Protein AF-F3FTV2-F1 (afdb_monomer_lite)

pLDDT: mean 94.84, std 5.07, range [67.56, 98.0]

Radius of gyration: 12.8 Å; chains: 1; bounding box: 30×17×34 Å

Foldseek 3Di:
DQCPDPVSVCVVPPPQFDDKDKDKDADPPDPVRIDIDMDTDHDD

Sequence (44 aa):
GWLLSPGHCANLMNPDFRELGAAYAMDPKSDAGIYWTAMFGTQQ

Secondary structure (DSSP, 8-state):
-GGGSHHHHHHHH-TT--EEEEEEEE-TTSTTSEEEEEEEE---

Structure (mmCIF, N/CA/C/O backbone):
data_AF-F3FTV2-F1
#
_entry.id   AF-F3FTV2-F1
#
loop_
_atom_site.group_PDB
_atom_site.id
_atom_site.type_symbol
_atom_site.label_atom_id
_atom_site.label_alt_id
_atom_site.label_comp_id
_atom_site.label_asym_id
_atom_site.label_entity_id
_atom_site.label_seq_id
_atom_site.pdbx_PDB_ins_code
_atom_site.Cartn_x
_atom_site.Cartn_y
_atom_site.Cartn_z
_atom_site.occupancy
_atom_site.B_iso_or_equiv
_atom_site.auth_seq_id
_atom_site.auth_comp_id
_atom_site.auth_asym_id
_atom_site.auth_atom_id
_atom_site.pdbx_PDB_model_num
ATOM 1 N N . GLY A 1 1 ? -1.754 -4.308 -9.755 1.00 89.56 1 GLY A N 1
ATOM 2 C CA . GLY A 1 1 ? -1.665 -3.403 -8.586 1.00 89.56 1 GLY A CA 1
ATOM 3 C C . GLY A 1 1 ? -2.288 -4.054 -7.363 1.00 89.56 1 GLY A C 1
ATOM 4 O O . GLY A 1 1 ? -2.807 -5.156 -7.495 1.00 89.56 1 GLY A O 1
ATOM 5 N N . TRP A 1 2 ? -2.247 -3.404 -6.195 1.00 94.81 2 TRP A N 1
ATOM 6 C CA . TRP A 1 2 ? -2.641 -4.011 -4.909 1.00 94.81 2 TRP A CA 1
ATOM 7 C C . TRP A 1 2 ? -4.083 -4.539 -4.868 1.00 94.81 2 TRP A C 1
ATOM 9 O O . TRP A 1 2 ? -4.290 -5.661 -4.427 1.00 94.81 2 TRP A O 1
ATOM 19 N N . LEU A 1 3 ? -5.054 -3.814 -5.437 1.00 96.44 3 LEU A N 1
ATOM 20 C CA . LEU A 1 3 ? -6.456 -4.265 -5.501 1.00 96.44 3 LEU A CA 1
ATOM 21 C C . LEU A 1 3 ? -6.670 -5.550 -6.320 1.00 96.44 3 LEU A C 1
ATOM 23 O O . LEU A 1 3 ? -7.600 -6.299 -6.052 1.00 96.44 3 LEU A O 1
ATOM 27 N N . LEU A 1 4 ? -5.808 -5.822 -7.306 1.00 97.56 4 LEU A N 1
ATOM 28 C CA . LEU A 1 4 ? -5.901 -7.014 -8.161 1.00 97.56 4 LEU A CA 1
ATOM 29 C C . LEU A 1 4 ? -5.116 -8.211 -7.606 1.00 97.56 4 LEU A C 1
ATOM 31 O O . LEU A 1 4 ? -5.148 -9.290 -8.190 1.00 97.56 4 LEU A O 1
ATOM 35 N N . SER A 1 5 ? -4.382 -8.032 -6.506 1.00 97.25 5 SER A N 1
ATOM 36 C CA . SER A 1 5 ? -3.643 -9.107 -5.851 1.00 97.25 5 SER A CA 1
ATOM 37 C C . SER A 1 5 ? -4.416 -9.564 -4.613 1.00 97.25 5 SER A C 1
ATOM 39 O O . SER A 1 5 ? -4.571 -8.758 -3.698 1.00 97.25 5 SER A O 1
ATOM 41 N N . PRO A 1 6 ? -4.870 -10.830 -4.532 1.00 97.31 6 PRO A N 1
ATOM 42 C CA . PRO A 1 6 ? -5.719 -11.288 -3.430 1.00 97.31 6 PRO A CA 1
ATOM 43 C C . PRO A 1 6 ? -5.143 -11.011 -2.034 1.00 97.31 6 PRO A C 1
ATOM 45 O O . PRO A 1 6 ? -5.853 -10.503 -1.172 1.00 97.31 6 PRO A O 1
ATOM 48 N N . GLY A 1 7 ? -3.846 -11.265 -1.824 1.00 97.25 7 GLY 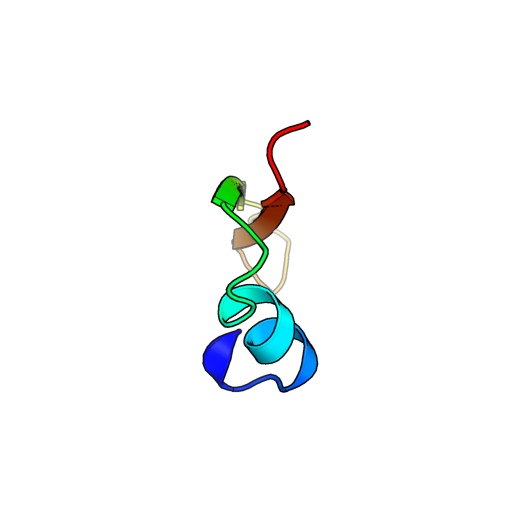A N 1
ATOM 49 C CA . GLY A 1 7 ? -3.196 -11.030 -0.529 1.00 97.25 7 GLY A CA 1
ATOM 50 C C . GLY A 1 7 ? -3.082 -9.548 -0.161 1.00 97.25 7 GLY A C 1
ATOM 51 O O . GLY A 1 7 ? -3.383 -9.162 0.964 1.00 97.25 7 GLY A O 1
ATOM 52 N N . HIS A 1 8 ? -2.708 -8.692 -1.115 1.00 97.50 8 HIS A N 1
ATOM 53 C CA . HIS A 1 8 ? -2.625 -7.251 -0.860 1.00 97.50 8 HIS A CA 1
ATOM 54 C C . HIS A 1 8 ? -4.013 -6.623 -0.673 1.00 97.50 8 HIS A C 1
ATOM 56 O O . HIS A 1 8 ? -4.185 -5.768 0.193 1.00 97.50 8 HIS A O 1
ATOM 62 N N . CYS A 1 9 ? -5.004 -7.059 -1.455 1.00 97.94 9 CYS A N 1
ATOM 63 C CA . 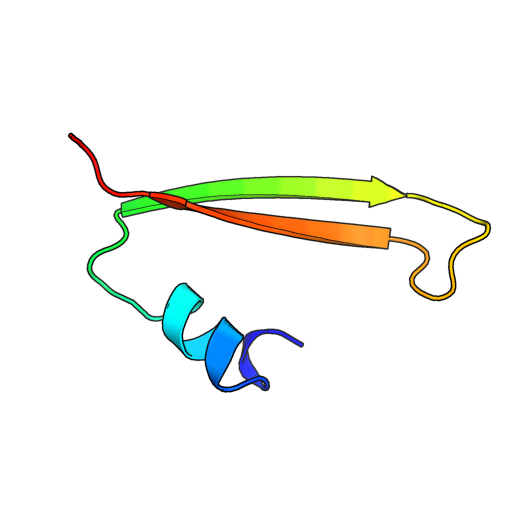CYS A 1 9 ? -6.385 -6.604 -1.339 1.00 97.94 9 CYS A CA 1
ATOM 64 C C . CYS A 1 9 ? -6.969 -6.957 0.034 1.00 97.94 9 CYS A C 1
ATOM 66 O O . CYS A 1 9 ? -7.591 -6.105 0.660 1.00 97.94 9 CYS A O 1
ATOM 68 N N . ALA A 1 10 ? -6.692 -8.160 0.552 1.00 97.88 10 ALA A N 1
ATOM 69 C CA . ALA A 1 10 ? -7.112 -8.554 1.895 1.00 97.88 10 ALA A CA 1
ATOM 70 C C . ALA A 1 10 ? -6.564 -7.611 2.981 1.00 97.88 10 ALA A C 1
ATOM 72 O O . ALA A 1 10 ? -7.326 -7.190 3.844 1.00 97.88 10 ALA A O 1
ATOM 73 N N . ASN A 1 11 ? -5.286 -7.217 2.909 1.00 96.50 11 ASN A N 1
ATOM 74 C CA . ASN A 1 11 ? -4.716 -6.247 3.853 1.00 96.50 11 ASN A CA 1
ATOM 75 C C . ASN A 1 11 ? -5.364 -4.860 3.717 1.00 96.50 11 ASN A C 1
ATOM 77 O O . ASN A 1 11 ? -5.710 -4.249 4.722 1.00 96.50 11 ASN A O 1
ATOM 81 N N . LEU A 1 12 ? -5.558 -4.381 2.482 1.00 96.94 12 LEU A N 1
ATOM 82 C CA . LEU A 1 12 ? -6.133 -3.059 2.208 1.00 96.94 12 LEU A CA 1
ATOM 83 C C . LEU A 1 12 ? -7.603 -2.943 2.641 1.00 96.94 12 LEU A C 1
ATOM 85 O O . LEU A 1 12 ? -8.033 -1.877 3.069 1.00 96.94 12 LEU A O 1
ATOM 89 N N . MET A 1 13 ? -8.369 -4.024 2.501 1.00 97.38 13 MET A N 1
ATOM 90 C CA . MET A 1 13 ? -9.804 -4.055 2.791 1.00 97.38 13 MET A CA 1
ATOM 91 C C . MET A 1 13 ? -10.118 -4.521 4.217 1.00 97.38 13 MET A C 1
ATOM 93 O O . MET A 1 13 ? -11.293 -4.594 4.573 1.00 97.38 13 MET A O 1
ATOM 97 N N . ASN A 1 14 ? -9.107 -4.858 5.025 1.00 97.50 14 ASN A N 1
ATOM 98 C CA . ASN A 1 14 ? -9.328 -5.323 6.388 1.00 97.50 14 ASN A CA 1
ATOM 99 C C . ASN A 1 14 ? -9.838 -4.164 7.277 1.00 97.50 14 ASN A C 1
ATOM 101 O O . ASN A 1 14 ? -9.090 -3.212 7.510 1.00 97.50 14 ASN A O 1
ATOM 105 N N . PRO A 1 15 ? -11.078 -4.239 7.805 1.00 96.69 15 PRO A N 1
ATOM 106 C CA . PRO A 1 15 ? -11.664 -3.174 8.619 1.00 96.69 15 PRO A CA 1
ATOM 107 C C . PRO A 1 15 ? -11.053 -3.047 10.026 1.00 96.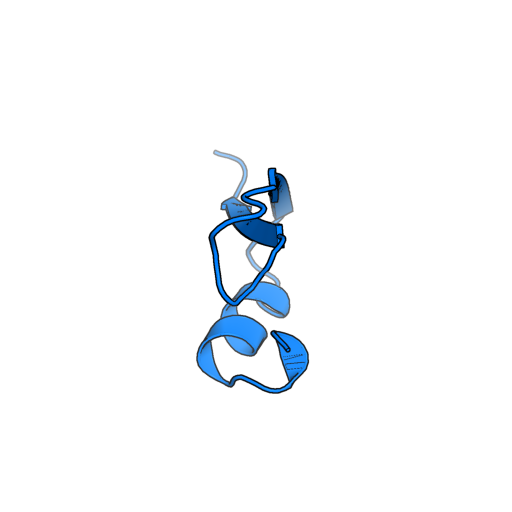69 15 PRO A C 1
ATOM 109 O O . PRO A 1 15 ? -11.354 -2.075 10.728 1.00 96.69 15 PRO A O 1
ATOM 112 N N . ASP A 1 16 ? -10.233 -4.010 10.458 1.00 96.94 16 ASP A N 1
ATOM 113 C CA . ASP A 1 16 ? -9.583 -3.993 11.771 1.00 96.94 16 ASP A CA 1
ATOM 114 C C . ASP A 1 16 ? -8.444 -2.973 11.824 1.00 96.94 16 ASP A C 1
ATOM 116 O O . ASP A 1 16 ? -8.201 -2.367 12.869 1.00 96.94 16 ASP A O 1
ATOM 120 N N . PHE A 1 17 ? -7.776 -2.729 10.693 1.00 97.00 17 PHE A N 1
ATOM 121 C CA . PHE A 1 17 ? -6.741 -1.709 10.612 1.00 97.00 17 PHE A CA 1
ATOM 122 C C . PHE A 1 17 ? -7.347 -0.307 10.658 1.00 97.00 17 PHE A C 1
ATOM 124 O O . PHE A 1 17 ? -8.298 0.021 9.948 1.00 97.00 17 PHE A O 1
ATOM 131 N N . ARG A 1 18 ? -6.768 0.540 11.509 1.00 96.25 18 ARG A N 1
ATOM 132 C CA . ARG A 1 18 ? -7.198 1.931 11.730 1.00 96.25 18 ARG A CA 1
ATOM 133 C C . ARG A 1 18 ? -6.121 2.945 11.379 1.00 96.25 18 ARG A C 1
ATOM 135 O O . ARG A 1 18 ? -6.407 4.136 11.322 1.00 96.25 18 ARG A O 1
ATOM 142 N N . GLU A 1 19 ? -4.910 2.469 11.123 1.00 96.94 19 GLU A N 1
ATOM 143 C CA . GLU A 1 19 ? -3.746 3.286 10.822 1.00 96.94 19 GLU A CA 1
ATOM 144 C C . GLU A 1 19 ? -3.072 2.787 9.546 1.00 96.94 19 GLU A C 1
ATOM 146 O O . GLU A 1 19 ? -3.002 1.581 9.293 1.00 96.94 19 GLU A O 1
ATOM 151 N N . LEU A 1 20 ? -2.556 3.729 8.755 1.00 96.50 20 LEU A N 1
ATOM 152 C CA . LEU A 1 20 ? -1.787 3.460 7.548 1.00 96.50 20 LEU A CA 1
ATOM 153 C C . LEU A 1 20 ? -0.556 4.363 7.523 1.00 96.50 20 LEU A C 1
ATOM 155 O O . LEU A 1 20 ? -0.668 5.587 7.574 1.00 96.50 20 LEU A O 1
ATOM 159 N N . GLY A 1 21 ? 0.614 3.747 7.395 1.00 97.25 21 GLY A N 1
ATOM 160 C CA . GLY A 1 2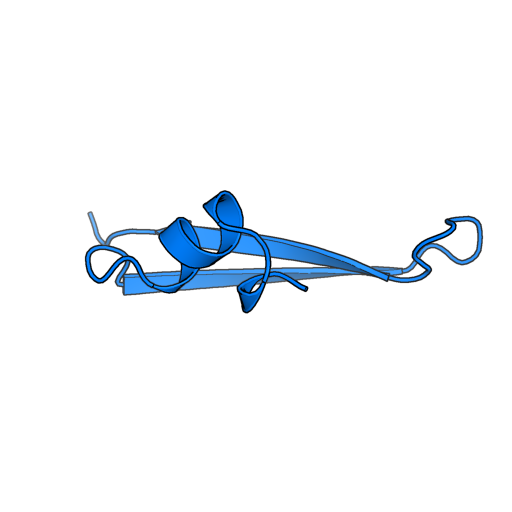1 ? 1.853 4.416 7.018 1.00 97.25 21 GLY A CA 1
ATOM 161 C C . GLY A 1 21 ? 2.238 3.997 5.607 1.00 97.25 21 GLY A C 1
ATOM 162 O O . GLY A 1 21 ? 2.234 2.809 5.300 1.00 97.25 21 GLY A O 1
ATOM 163 N N . ALA A 1 22 ? 2.584 4.949 4.745 1.00 97.44 22 ALA A N 1
ATOM 164 C CA . ALA A 1 22 ? 3.072 4.660 3.402 1.00 97.44 22 ALA A CA 1
ATOM 165 C C . ALA A 1 22 ? 4.354 5.438 3.121 1.00 97.44 22 ALA A C 1
ATOM 167 O O . ALA A 1 22 ? 4.511 6.581 3.551 1.00 97.44 22 ALA A O 1
ATOM 168 N N . ALA A 1 23 ? 5.262 4.813 2.384 1.00 98.00 23 ALA A N 1
ATOM 169 C CA . ALA A 1 23 ? 6.492 5.433 1.926 1.00 98.00 23 ALA A CA 1
ATOM 170 C C . ALA A 1 23 ? 6.842 4.915 0.534 1.00 98.00 23 ALA A C 1
ATOM 172 O O . ALA A 1 23 ? 6.365 3.861 0.103 1.00 98.00 23 ALA A O 1
ATOM 173 N N . TYR A 1 24 ? 7.701 5.652 -0.158 1.00 96.62 24 TYR A N 1
ATOM 174 C CA . TYR A 1 24 ? 8.271 5.195 -1.410 1.00 96.62 24 TYR A CA 1
ATOM 175 C C . TYR A 1 24 ? 9.756 5.528 -1.496 1.00 96.62 24 TYR A C 1
ATOM 177 O O . TYR A 1 24 ? 10.245 6.449 -0.841 1.00 96.62 24 TYR A O 1
ATOM 185 N N . ALA A 1 25 ? 10.460 4.779 -2.335 1.00 97.00 25 ALA A N 1
ATOM 186 C CA . ALA A 1 25 ? 11.831 5.057 -2.730 1.00 97.00 25 ALA A CA 1
ATOM 187 C C . ALA A 1 25 ? 11.939 4.991 -4.254 1.00 97.00 25 ALA A C 1
ATOM 189 O O . ALA A 1 25 ? 11.263 4.184 -4.892 1.00 97.00 25 ALA A O 1
ATOM 190 N N . MET A 1 26 ? 12.784 5.842 -4.831 1.00 97.00 26 MET A N 1
ATOM 191 C CA . MET A 1 26 ? 13.091 5.812 -6.260 1.00 97.00 26 MET A CA 1
ATOM 192 C C . MET A 1 26 ? 14.471 5.199 -6.464 1.00 97.00 26 MET A C 1
ATOM 194 O O . MET A 1 26 ? 15.431 5.626 -5.823 1.00 97.00 26 MET A O 1
ATOM 198 N N . ASP A 1 27 ? 14.569 4.243 -7.380 1.00 94.06 27 ASP A N 1
ATOM 199 C CA . ASP A 1 27 ? 15.843 3.700 -7.843 1.00 94.06 27 ASP A CA 1
ATOM 200 C C . ASP A 1 27 ? 15.839 3.660 -9.378 1.00 94.06 27 ASP A C 1
ATOM 202 O O . ASP A 1 27 ? 15.210 2.773 -9.966 1.00 94.06 27 ASP A O 1
ATOM 206 N N . PRO A 1 28 ? 16.554 4.592 -10.041 1.00 89.94 28 PRO A N 1
ATOM 207 C CA . PRO A 1 28 ? 16.662 4.637 -11.499 1.00 89.94 28 PRO A CA 1
ATOM 208 C C . PRO A 1 28 ? 17.275 3.383 -12.135 1.00 89.94 28 PRO A C 1
ATOM 210 O O . PRO A 1 28 ? 17.200 3.234 -13.351 1.00 89.94 28 PRO A O 1
ATOM 213 N N . LYS A 1 29 ? 17.923 2.513 -11.349 1.00 94.06 29 LYS A N 1
ATOM 214 C CA . LYS A 1 29 ? 18.517 1.253 -11.823 1.00 94.06 29 LYS A CA 1
ATOM 215 C C . LYS A 1 29 ? 17.589 0.051 -11.647 1.00 94.06 29 LYS A C 1
ATOM 217 O O . LYS A 1 29 ? 17.947 -1.043 -12.071 1.00 94.06 29 LYS A O 1
ATOM 222 N N . SER A 1 30 ? 16.438 0.235 -11.008 1.00 91.81 30 SER A N 1
ATOM 223 C CA . SER A 1 30 ? 15.473 -0.832 -10.767 1.00 91.81 30 SER A CA 1
ATOM 224 C C . SER A 1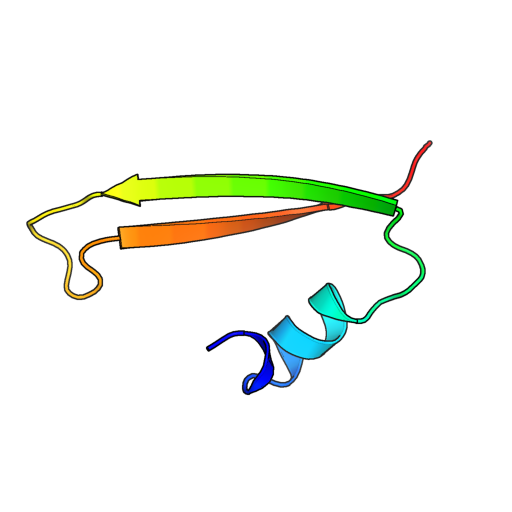 30 ? 14.432 -0.935 -11.879 1.00 91.81 30 SER A C 1
ATOM 226 O O . SER A 1 30 ? 14.009 0.080 -12.429 1.00 91.81 30 SER A O 1
ATOM 228 N N . ASP A 1 31 ? 13.942 -2.148 -12.145 1.00 90.81 31 ASP A N 1
ATOM 229 C CA . ASP A 1 31 ? 12.891 -2.380 -13.149 1.00 90.81 31 ASP A CA 1
ATOM 230 C C . ASP A 1 31 ? 11.577 -1.654 -12.815 1.00 90.81 31 ASP A C 1
ATOM 232 O O . ASP A 1 31 ? 10.807 -1.293 -13.702 1.00 90.81 31 ASP A O 1
ATOM 236 N N . ALA A 1 32 ? 11.306 -1.443 -11.524 1.00 87.94 32 ALA A N 1
ATOM 237 C CA . ALA A 1 32 ? 10.092 -0.782 -11.058 1.00 87.94 32 ALA A CA 1
ATOM 238 C C . ALA A 1 32 ? 10.189 0.753 -11.096 1.00 87.94 32 ALA A C 1
ATOM 240 O O . ALA A 1 32 ? 9.155 1.423 -11.122 1.00 87.94 32 ALA A O 1
ATOM 241 N N . GLY A 1 33 ? 11.402 1.321 -11.054 1.00 93.19 33 GLY A N 1
ATOM 242 C CA . GLY A 1 33 ? 11.682 2.757 -10.932 1.00 93.19 33 GLY A CA 1
ATOM 243 C C . GLY A 1 33 ? 11.297 3.364 -9.574 1.00 93.19 33 GLY A C 1
ATOM 244 O O . GLY A 1 33 ? 12.084 4.102 -8.978 1.00 93.19 33 GLY A O 1
ATOM 245 N N . ILE A 1 34 ? 10.107 3.034 -9.062 1.00 94.25 34 ILE A N 1
ATOM 246 C CA . ILE A 1 34 ? 9.576 3.452 -7.763 1.00 94.25 34 ILE A CA 1
ATOM 247 C C . ILE A 1 34 ? 9.084 2.225 -6.996 1.00 94.25 34 ILE A C 1
ATOM 249 O O . ILE A 1 34 ? 8.227 1.478 -7.471 1.00 94.25 34 ILE A O 1
ATOM 253 N N . TYR A 1 35 ? 9.563 2.068 -5.767 1.00 93.81 35 TYR A N 1
ATOM 254 C CA . TYR A 1 35 ? 9.073 1.068 -4.828 1.00 93.81 35 TYR A CA 1
ATOM 255 C C . TYR A 1 35 ? 8.171 1.718 -3.797 1.00 93.81 35 TYR A C 1
ATOM 257 O O . TYR A 1 35 ? 8.590 2.642 -3.109 1.00 93.81 35 TYR A O 1
ATOM 265 N N . TRP A 1 36 ? 6.954 1.200 -3.669 1.00 95.38 36 TRP A N 1
ATOM 266 C CA . TRP A 1 36 ? 5.997 1.604 -2.647 1.00 95.38 36 TRP A CA 1
ATOM 267 C C . TRP A 1 36 ? 5.957 0.575 -1.528 1.00 95.38 36 TRP A C 1
ATOM 269 O O . TRP A 1 36 ? 5.940 -0.629 -1.785 1.00 95.38 36 TRP A O 1
ATOM 279 N N . THR A 1 37 ? 5.869 1.054 -0.294 1.00 95.31 37 THR A N 1
ATOM 280 C CA . THR A 1 37 ? 5.545 0.235 0.870 1.00 95.31 37 THR A CA 1
ATOM 281 C C . THR A 1 37 ? 4.371 0.848 1.619 1.00 95.31 37 THR A C 1
ATOM 283 O O . THR A 1 37 ? 4.212 2.071 1.656 1.00 95.31 37 THR A O 1
ATOM 286 N N . ALA A 1 38 ? 3.548 -0.012 2.206 1.00 97.12 38 ALA A N 1
ATOM 287 C CA . ALA A 1 38 ? 2.461 0.365 3.090 1.00 97.12 38 ALA A CA 1
ATOM 288 C C . ALA A 1 38 ? 2.476 -0.558 4.309 1.00 97.12 38 ALA A C 1
ATOM 290 O O . ALA A 1 38 ? 2.645 -1.771 4.176 1.00 97.12 38 ALA A O 1
ATOM 291 N N . MET A 1 39 ? 2.288 0.023 5.487 1.00 97.06 39 MET A N 1
ATOM 292 C CA . MET A 1 39 ? 2.176 -0.674 6.758 1.00 97.06 39 MET A CA 1
ATOM 293 C C . MET A 1 39 ? 0.825 -0.326 7.374 1.00 97.06 39 MET A C 1
ATOM 295 O O . MET A 1 39 ? 0.443 0.844 7.405 1.00 97.06 39 MET A O 1
ATOM 299 N N . PHE A 1 40 ? 0.108 -1.344 7.839 1.00 97.31 40 PHE A N 1
ATOM 300 C CA . PHE A 1 40 ? -1.218 -1.207 8.429 1.00 97.31 40 PHE A CA 1
ATOM 301 C C . PHE A 1 40 ? -1.147 -1.527 9.920 1.00 97.31 40 PHE A C 1
ATOM 303 O O . PHE A 1 40 ? -0.466 -2.476 10.314 1.00 97.31 40 PHE A O 1
ATOM 310 N N . GLY A 1 41 ? -1.826 -0.725 10.735 1.00 96.94 41 GLY A N 1
ATOM 311 C CA . GLY A 1 41 ? -1.762 -0.811 12.191 1.00 96.94 41 GLY A CA 1
ATOM 312 C C . GLY A 1 41 ? -3.131 -0.745 12.858 1.00 96.94 41 GLY A C 1
ATOM 313 O O . GLY A 1 41 ? -4.125 -0.303 12.272 1.00 96.94 41 GLY A O 1
ATOM 314 N N . THR A 1 42 ? -3.163 -1.189 14.109 1.00 96.12 42 THR A N 1
ATOM 315 C CA . THR A 1 42 ? -4.279 -1.022 15.043 1.00 96.12 42 THR A CA 1
ATOM 316 C C .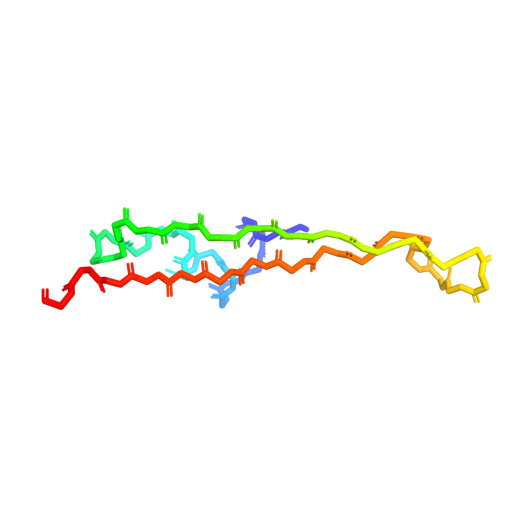 THR A 1 42 ? -3.792 -0.168 16.210 1.00 96.12 42 THR A C 1
ATOM 318 O O . THR A 1 42 ? -2.663 -0.358 16.661 1.00 96.12 42 THR A O 1
ATOM 321 N N . GLN A 1 43 ? -4.632 0.732 16.724 1.00 84.81 43 GLN A N 1
ATOM 322 C CA . GLN A 1 43 ? -4.324 1.453 17.965 1.00 84.81 43 GLN A CA 1
ATOM 323 C C . GLN A 1 43 ? -4.183 0.442 19.117 1.00 84.81 43 GLN A C 1
ATOM 325 O O . GLN A 1 43 ? -4.991 -0.487 19.205 1.00 84.81 43 GLN A O 1
ATOM 330 N N . GLN A 1 44 ? -3.142 0.599 19.942 1.00 67.56 44 GLN A N 1
ATOM 331 C CA . GLN A 1 44 ? -2.958 -0.157 21.190 1.00 67.56 44 GLN A CA 1
ATOM 332 C C . GLN A 1 44 ? -3.766 0.464 22.326 1.00 67.56 44 GLN A C 1
ATOM 334 O O . GLN A 1 44 ? -3.809 1.714 22.394 1.00 67.56 44 GLN A O 1
#

Organism: NCBI:txid629262

InterPro domains:
  IPR014044 CAP domain [PF00188] (1-40)
  IPR035940 CAP superfamily [G3DSA:3.40.33.10] (1-41)
  IPR035940 CAP superfamily [SSF55797] (2-41)